Protein AF-A0A836U4Y8-F1 (afdb_monomer_lite)

Structure (mmC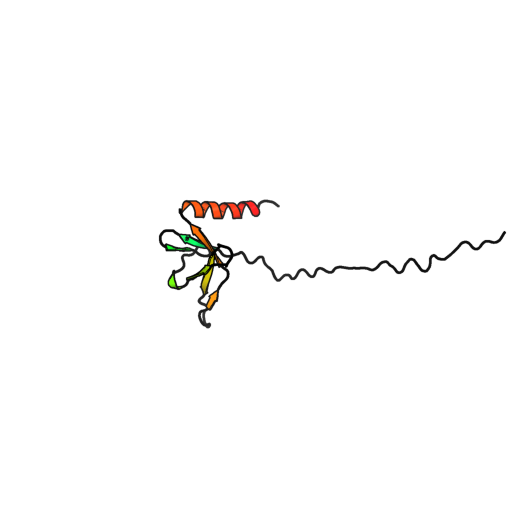IF, N/CA/C/O backbone):
data_AF-A0A836U4Y8-F1
#
_entry.id   AF-A0A836U4Y8-F1
#
loop_
_atom_site.group_PDB
_atom_site.id
_atom_site.type_symbol
_atom_site.label_atom_id
_atom_site.label_alt_id
_atom_site.label_comp_id
_atom_site.label_asym_id
_atom_site.label_entity_id
_atom_site.label_seq_id
_atom_site.pdbx_PDB_ins_code
_atom_site.Cartn_x
_atom_site.Cartn_y
_atom_site.Cartn_z
_atom_site.occupancy
_atom_site.B_iso_or_equiv
_atom_site.auth_seq_id
_atom_site.auth_comp_id
_atom_site.auth_asym_id
_atom_site.auth_atom_id
_atom_site.pdbx_PDB_model_num
ATOM 1 N N . MET A 1 1 ? -31.030 80.978 -33.330 1.00 43.59 1 MET A N 1
ATOM 2 C CA . MET A 1 1 ? -31.027 81.125 -31.854 1.00 43.59 1 MET A CA 1
ATOM 3 C C . MET A 1 1 ? -31.995 80.117 -31.252 1.00 43.59 1 MET A C 1
ATOM 5 O O . MET A 1 1 ? -32.982 79.819 -31.904 1.00 43.59 1 MET A O 1
ATOM 9 N N . ASN A 1 2 ? -31.681 79.655 -30.035 1.00 37.91 2 ASN A N 1
ATOM 10 C CA . ASN A 1 2 ? -32.324 78.620 -29.197 1.00 37.91 2 ASN A CA 1
ATOM 11 C C . ASN A 1 2 ? -31.853 77.188 -29.515 1.00 37.91 2 ASN A C 1
ATOM 13 O O . ASN A 1 2 ? -32.330 76.572 -30.456 1.00 37.91 2 ASN A O 1
ATOM 17 N N . LYS A 1 3 ? -30.749 76.694 -28.928 1.00 49.34 3 LYS A N 1
ATOM 18 C CA . LYS A 1 3 ? -30.461 76.373 -27.503 1.00 49.34 3 LYS A CA 1
ATOM 19 C C . LYS A 1 3 ? -31.409 75.323 -26.921 1.00 49.34 3 LYS A C 1
ATOM 21 O O . LYS A 1 3 ? -32.273 75.718 -26.164 1.00 49.34 3 LYS A O 1
ATOM 26 N N . TYR A 1 4 ? -31.167 74.036 -27.185 1.00 55.69 4 TYR A N 1
ATOM 27 C CA . TYR A 1 4 ? -31.380 72.957 -26.205 1.00 55.69 4 TYR A CA 1
ATOM 28 C C . TYR A 1 4 ? -30.348 71.855 -26.449 1.00 55.69 4 TYR A C 1
ATOM 30 O O . TYR A 1 4 ? -30.576 70.857 -27.124 1.00 55.69 4 TYR A O 1
ATOM 38 N N . LEU A 1 5 ? -29.158 72.127 -25.927 1.00 45.91 5 LEU A N 1
ATOM 39 C CA . LEU A 1 5 ? -28.054 71.196 -25.804 1.00 45.91 5 LEU A CA 1
ATOM 40 C C . LEU A 1 5 ? -28.256 70.463 -24.464 1.00 45.91 5 LEU A C 1
ATOM 42 O O . LEU A 1 5 ? -27.959 71.037 -23.424 1.00 45.91 5 LEU A O 1
ATOM 46 N N . MET A 1 6 ? -28.765 69.223 -24.536 1.00 53.56 6 MET A N 1
ATOM 47 C CA . MET A 1 6 ? -28.685 68.138 -23.528 1.00 53.56 6 MET A CA 1
ATOM 48 C C . MET A 1 6 ? -29.468 68.303 -22.192 1.00 53.56 6 MET A C 1
ATOM 50 O O . MET A 1 6 ? -29.665 69.424 -21.740 1.00 53.56 6 MET A O 1
ATOM 54 N N . PRO A 1 7 ? -29.989 67.206 -21.574 1.00 50.16 7 PRO A N 1
ATOM 55 C CA . PRO A 1 7 ? -29.226 66.000 -21.244 1.00 50.16 7 PRO A CA 1
ATOM 56 C C . PRO A 1 7 ? -29.943 64.670 -21.535 1.00 50.16 7 PRO A C 1
ATOM 58 O O . PRO A 1 7 ? -30.808 64.222 -20.791 1.00 50.16 7 PRO A O 1
ATOM 61 N N . ILE A 1 8 ? -29.445 63.937 -22.535 1.00 51.56 8 ILE A N 1
ATOM 62 C CA . ILE A 1 8 ? -29.583 62.464 -22.591 1.00 51.56 8 ILE A CA 1
ATOM 63 C C . ILE A 1 8 ? -28.615 61.807 -21.567 1.00 51.56 8 ILE A C 1
ATOM 65 O O . ILE A 1 8 ? -28.549 60.589 -21.421 1.00 51.56 8 ILE A O 1
ATOM 69 N N . SER A 1 9 ? -27.892 62.612 -20.775 1.00 49.81 9 SER A N 1
ATOM 70 C CA . SER A 1 9 ? -26.902 62.170 -19.785 1.00 49.81 9 SER A CA 1
ATOM 71 C C . SER A 1 9 ? -27.485 61.511 -18.526 1.00 49.81 9 SER A C 1
ATOM 73 O O . SER A 1 9 ? -26.742 61.292 -17.576 1.00 49.81 9 SER A O 1
ATOM 75 N N . ALA A 1 10 ? -28.788 61.219 -18.475 1.00 49.88 10 ALA A N 1
ATOM 76 C CA . ALA A 1 10 ? -29.425 60.605 -17.307 1.00 49.88 10 ALA A CA 1
ATOM 77 C C . ALA A 1 10 ? -29.646 59.086 -17.436 1.00 49.88 10 ALA A C 1
ATOM 79 O O . ALA A 1 10 ? -30.024 58.453 -16.456 1.00 49.88 10 ALA A O 1
ATOM 80 N N . ILE A 1 11 ? -29.423 58.482 -18.612 1.00 49.50 11 ILE A N 1
ATOM 81 C CA . ILE A 1 11 ? -29.761 57.061 -18.839 1.00 49.50 11 ILE A CA 1
ATOM 82 C C . ILE A 1 11 ? -28.510 56.168 -18.956 1.00 49.50 11 ILE A C 1
ATOM 84 O O . ILE A 1 11 ? -28.577 54.970 -18.694 1.00 49.50 11 ILE A O 1
ATOM 88 N N . ILE A 1 12 ? -27.332 56.733 -19.241 1.00 52.03 12 ILE A N 1
ATOM 89 C CA . ILE A 1 12 ? -26.083 55.969 -19.453 1.00 52.03 12 ILE A CA 1
ATOM 90 C C . ILE A 1 12 ? -25.182 56.010 -18.207 1.00 52.03 12 ILE A C 1
ATOM 92 O O . ILE A 1 12 ? -23.968 56.150 -18.294 1.00 52.03 12 ILE A O 1
ATOM 96 N N . THR A 1 13 ? -25.769 55.895 -17.017 1.00 51.66 13 THR A N 1
ATOM 97 C CA . THR A 1 13 ? -24.979 55.792 -15.772 1.00 51.66 13 THR A CA 1
ATOM 98 C C . THR A 1 13 ? -25.457 54.680 -14.843 1.00 51.66 13 THR A C 1
ATOM 100 O O . THR A 1 13 ? -24.981 54.575 -13.720 1.00 51.66 13 THR A O 1
ATOM 103 N N . PHE A 1 14 ? -26.362 53.810 -15.309 1.00 53.41 14 PHE A N 1
ATOM 104 C CA . PHE A 1 14 ? -26.887 52.685 -14.521 1.00 53.41 14 PHE A CA 1
ATOM 105 C C . PHE A 1 14 ? -26.364 51.305 -14.962 1.00 53.41 14 PHE A C 1
ATOM 107 O O . PHE A 1 14 ? -26.846 50.277 -14.499 1.00 53.41 14 PHE A O 1
ATOM 114 N N . LEU A 1 15 ? -25.368 51.265 -15.852 1.00 56.03 15 LEU A N 1
ATOM 115 C CA . LEU A 1 15 ? -24.830 50.032 -16.443 1.00 56.03 15 LEU A CA 1
ATOM 116 C C . LEU A 1 15 ? -23.383 49.738 -16.023 1.00 56.03 15 LEU A C 1
ATOM 118 O O . LEU A 1 15 ? -22.639 49.087 -16.746 1.00 56.03 15 LEU A O 1
ATOM 122 N N . PHE A 1 16 ? -22.986 50.152 -14.819 1.00 54.03 16 PHE A N 1
ATOM 123 C CA . PHE A 1 16 ? -21.877 49.493 -14.130 1.00 54.03 16 PHE A CA 1
ATOM 124 C C . PHE A 1 16 ? -22.446 48.302 -13.354 1.00 54.03 16 PHE A C 1
ATOM 126 O O . PHE A 1 16 ? -22.669 48.367 -12.143 1.00 54.03 16 PHE A O 1
ATOM 133 N N . LEU A 1 17 ? -22.731 47.213 -14.081 1.00 58.28 17 LEU A N 1
ATOM 134 C CA . LEU A 1 17 ? -22.912 45.900 -13.469 1.00 58.28 17 LEU A CA 1
ATOM 135 C C . LEU A 1 17 ? -21.636 45.586 -12.687 1.00 58.28 17 LEU A C 1
ATOM 137 O O . LEU A 1 17 ? -20.595 45.276 -13.260 1.00 58.28 17 LEU A O 1
ATOM 141 N N . ASN A 1 18 ? -21.727 45.664 -11.365 1.00 59.88 18 ASN A N 1
ATOM 142 C CA . ASN A 1 18 ? -20.732 45.101 -10.473 1.00 59.88 18 ASN A CA 1
ATOM 143 C C . ASN A 1 18 ? -20.888 43.576 -10.509 1.00 59.88 18 ASN A C 1
ATOM 145 O O . ASN A 1 18 ? -21.510 42.981 -9.631 1.00 59.88 18 ASN A O 1
ATOM 149 N N . THR A 1 19 ? -20.339 42.924 -11.533 1.00 65.50 19 THR A N 1
ATOM 150 C CA . THR A 1 19 ? -20.032 41.492 -11.470 1.00 65.50 19 THR A CA 1
ATOM 151 C C . THR A 1 19 ? -18.830 41.309 -10.553 1.00 65.50 19 THR A C 1
ATOM 153 O O . THR A 1 19 ? -17.698 41.143 -10.999 1.00 65.50 19 THR A O 1
ATOM 156 N N . ALA A 1 20 ? -19.070 41.371 -9.245 1.00 62.19 20 ALA A N 1
ATOM 157 C CA . ALA A 1 20 ? -18.134 40.840 -8.273 1.00 62.19 20 ALA A CA 1
ATOM 158 C C . ALA A 1 20 ? -18.235 39.310 -8.338 1.00 62.19 20 ALA A C 1
ATOM 160 O O . ALA A 1 20 ? -19.095 38.702 -7.702 1.00 62.19 20 ALA A O 1
ATOM 161 N N . CYS A 1 21 ? -17.370 38.675 -9.131 1.00 65.94 21 CYS A N 1
ATOM 162 C CA . CYS A 1 21 ? -17.080 37.258 -8.951 1.00 65.94 21 CYS A CA 1
ATOM 163 C C . CYS A 1 21 ? -16.419 37.107 -7.578 1.00 65.94 21 CYS A C 1
ATOM 165 O O . CYS A 1 21 ? -15.208 37.253 -7.443 1.00 65.94 21 CYS A O 1
ATOM 167 N N . THR A 1 22 ? -17.214 36.856 -6.537 1.00 61.28 22 THR A N 1
ATOM 168 C CA . THR A 1 22 ? -16.658 36.381 -5.275 1.00 61.28 22 THR A CA 1
ATOM 169 C C . THR A 1 22 ? -16.242 34.931 -5.491 1.00 61.28 22 THR A C 1
ATOM 171 O O . THR A 1 22 ? -17.056 34.011 -5.544 1.00 61.28 22 THR A O 1
ATOM 174 N N . THR A 1 23 ? -14.950 34.714 -5.714 1.00 60.00 23 THR A N 1
ATOM 175 C CA . THR A 1 23 ? -14.376 33.382 -5.589 1.00 60.00 23 THR A CA 1
ATOM 176 C C . THR A 1 23 ? -14.284 33.106 -4.098 1.00 60.00 23 THR A C 1
ATOM 178 O O . THR A 1 23 ? -13.332 33.520 -3.437 1.00 60.00 23 THR A O 1
ATOM 181 N N . THR A 1 24 ? -15.289 32.437 -3.537 1.00 49.06 24 THR A N 1
ATOM 182 C CA . THR A 1 24 ? -15.140 31.805 -2.228 1.00 49.06 24 THR A CA 1
ATOM 183 C C . THR A 1 24 ? -14.092 30.714 -2.386 1.00 49.06 24 THR A C 1
ATOM 185 O O . THR A 1 24 ? -14.406 29.591 -2.787 1.00 49.06 24 THR A O 1
ATOM 188 N N . ILE A 1 25 ? -12.833 31.057 -2.122 1.00 56.78 25 ILE A N 1
ATOM 189 C CA . ILE A 1 25 ? -11.781 30.078 -1.889 1.00 56.78 25 ILE A CA 1
ATOM 190 C C . ILE A 1 25 ? -12.243 29.316 -0.651 1.00 56.78 25 ILE A C 1
ATOM 192 O O . ILE A 1 25 ? -12.216 29.828 0.467 1.00 56.78 25 ILE A O 1
ATOM 196 N N . ARG A 1 26 ? -12.780 28.112 -0.862 1.00 48.06 26 ARG A N 1
ATOM 197 C CA . ARG A 1 26 ? -13.017 27.172 0.225 1.00 48.06 26 ARG A CA 1
ATOM 198 C C . ARG A 1 26 ? -11.647 26.854 0.806 1.00 48.06 26 ARG A C 1
ATOM 200 O O . ARG A 1 26 ? -10.881 26.118 0.193 1.00 48.06 26 ARG A O 1
ATOM 207 N N . SER A 1 27 ? -11.357 27.382 1.988 1.00 48.53 27 SER A N 1
ATOM 208 C CA . SER A 1 27 ? -10.238 26.961 2.838 1.00 48.53 27 SER A CA 1
ATOM 209 C C . SER A 1 27 ? -10.488 25.542 3.374 1.00 48.53 27 SER A C 1
ATOM 211 O O . SER A 1 27 ? -10.620 25.332 4.574 1.00 48.53 27 SER A O 1
ATOM 213 N N . GLY A 1 28 ? -10.670 24.580 2.469 1.00 47.81 28 GLY A N 1
ATOM 214 C CA . GLY A 1 28 ? -10.960 23.177 2.766 1.00 47.81 28 GLY A CA 1
ATOM 215 C C . GLY A 1 28 ? -10.012 22.211 2.065 1.00 47.81 28 GLY A C 1
ATOM 216 O O . GLY A 1 28 ? -9.789 21.118 2.575 1.00 47.81 28 GLY A O 1
ATOM 217 N N . ASP A 1 29 ? -9.387 22.627 0.963 1.00 48.12 29 ASP A N 1
ATOM 218 C CA . ASP A 1 29 ? -8.356 21.837 0.301 1.00 48.12 29 ASP A CA 1
ATOM 219 C C . ASP A 1 29 ? -6.983 22.345 0.730 1.00 48.12 29 ASP A C 1
ATOM 221 O O . ASP A 1 29 ? -6.261 23.010 -0.009 1.00 48.12 29 ASP A O 1
ATOM 225 N N . SER A 1 30 ? -6.601 21.996 1.962 1.00 46.97 30 SER A N 1
ATOM 226 C CA . SER A 1 30 ? -5.178 21.772 2.217 1.00 46.97 30 SER A CA 1
ATOM 227 C C . SER A 1 30 ? -4.727 20.767 1.153 1.00 46.97 30 SER A C 1
ATOM 229 O O . SER A 1 30 ? -5.426 19.758 0.999 1.00 46.97 30 SER A O 1
ATOM 231 N N . PRO A 1 31 ? -3.642 21.004 0.392 1.00 47.78 31 PRO A N 1
ATOM 232 C CA . PRO A 1 31 ? -3.198 20.049 -0.611 1.00 47.78 31 PRO A CA 1
ATOM 233 C C . PRO A 1 31 ? -3.024 18.716 0.110 1.00 47.78 31 PRO A C 1
ATOM 235 O O . PRO A 1 31 ? -2.163 18.589 0.982 1.00 47.78 31 PRO A O 1
ATOM 238 N N . LYS A 1 32 ? -3.915 17.751 -0.157 1.00 57.50 32 LYS A N 1
ATOM 239 C CA . LYS A 1 32 ? -3.762 16.393 0.356 1.00 57.50 32 LYS A CA 1
ATOM 240 C C . LYS A 1 32 ? -2.473 15.913 -0.269 1.00 57.50 32 LYS A C 1
ATOM 242 O O . LYS A 1 32 ? -2.472 15.550 -1.442 1.00 57.50 32 LYS A O 1
ATOM 247 N N . PHE A 1 33 ? -1.381 16.003 0.488 1.00 62.59 33 PHE A N 1
ATOM 248 C CA . PHE A 1 33 ? -0.104 15.468 0.071 1.00 62.59 33 PHE A CA 1
ATOM 249 C C . PHE A 1 33 ? -0.375 14.036 -0.355 1.00 62.59 33 PHE A C 1
ATOM 251 O O . PHE A 1 33 ? -0.862 13.224 0.436 1.00 62.59 33 PHE A O 1
ATOM 258 N N . GLN A 1 34 ? -0.201 13.784 -1.646 1.00 78.94 34 GLN A N 1
ATOM 259 C CA . GLN A 1 34 ? -0.580 12.512 -2.209 1.00 78.94 34 GLN A CA 1
ATOM 260 C C . GLN A 1 34 ? 0.402 11.481 -1.674 1.00 78.94 34 GLN A C 1
ATOM 262 O O . GLN A 1 34 ? 1.590 11.505 -1.991 1.00 78.94 34 GLN A O 1
ATOM 267 N N . GLU A 1 35 ? -0.089 10.627 -0.784 1.00 89.94 35 GLU A N 1
ATOM 268 C CA . GLU A 1 35 ? 0.741 9.618 -0.151 1.00 89.94 35 GLU A CA 1
ATOM 269 C C . GLU A 1 35 ? 1.234 8.620 -1.198 1.00 89.94 35 GLU A C 1
ATOM 271 O O . GLU A 1 35 ? 0.489 8.205 -2.093 1.00 89.94 35 GLU A O 1
ATOM 276 N N . THR A 1 36 ? 2.496 8.221 -1.060 1.00 92.69 36 THR A N 1
ATOM 277 C CA . THR A 1 36 ? 3.135 7.237 -1.929 1.00 92.69 36 THR A CA 1
ATOM 278 C C . THR A 1 36 ? 3.566 6.044 -1.092 1.00 92.69 36 THR A C 1
ATOM 280 O O . THR A 1 36 ? 4.297 6.196 -0.110 1.00 92.69 36 THR A O 1
ATOM 283 N N . LEU A 1 37 ? 3.099 4.863 -1.479 1.00 94.50 37 LEU A N 1
ATOM 284 C CA . LEU A 1 37 ? 3.605 3.588 -1.009 1.00 94.50 37 LEU A CA 1
ATOM 285 C C . LEU A 1 37 ? 4.776 3.183 -1.902 1.00 94.50 37 LEU A C 1
ATOM 287 O O . LEU A 1 37 ? 4.591 2.955 -3.096 1.00 94.50 37 LEU A O 1
ATOM 291 N N . PHE A 1 38 ? 5.957 3.058 -1.316 1.00 94.50 38 PHE A N 1
ATOM 292 C CA . PHE A 1 38 ? 7.117 2.495 -1.988 1.00 94.50 38 PHE A CA 1
ATOM 293 C C . PHE A 1 38 ? 7.135 0.985 -1.791 1.00 94.50 38 PHE A C 1
ATOM 295 O O . PHE A 1 38 ? 7.052 0.516 -0.654 1.00 94.50 38 PHE A O 1
ATOM 302 N N . VAL A 1 39 ? 7.227 0.237 -2.885 1.00 94.50 39 VAL A N 1
ATOM 303 C CA . VAL A 1 39 ? 7.359 -1.223 -2.883 1.00 94.50 39 VAL A CA 1
ATOM 304 C C . VAL A 1 39 ? 8.744 -1.557 -3.415 1.00 94.50 39 VAL A C 1
ATOM 306 O O . VAL A 1 39 ? 9.048 -1.242 -4.563 1.00 94.50 39 VAL A O 1
ATOM 309 N N . PHE A 1 40 ? 9.573 -2.157 -2.571 1.00 93.00 40 PHE A N 1
ATOM 310 C CA . PHE A 1 40 ? 10.942 -2.545 -2.907 1.00 93.00 40 PHE A CA 1
ATOM 311 C C . PHE A 1 40 ? 10.958 -3.937 -3.550 1.00 93.00 40 PHE A C 1
ATOM 313 O O . PHE A 1 40 ? 10.032 -4.728 -3.349 1.00 93.00 40 PHE A O 1
ATOM 320 N N . GLU A 1 41 ? 12.015 -4.257 -4.299 1.00 91.25 41 GLU A N 1
ATOM 321 C CA . GLU A 1 41 ? 12.163 -5.569 -4.953 1.00 91.25 41 GLU A CA 1
ATOM 322 C C . GLU A 1 41 ? 12.155 -6.748 -3.976 1.00 91.25 41 GLU A C 1
ATOM 324 O O . GLU A 1 41 ? 11.637 -7.818 -4.286 1.00 91.25 41 GLU A O 1
ATOM 329 N N . ASP A 1 42 ? 12.677 -6.540 -2.767 1.00 90.69 42 ASP A N 1
ATOM 330 C CA . ASP A 1 42 ? 12.686 -7.540 -1.695 1.00 90.69 42 ASP A CA 1
ATOM 331 C C . ASP A 1 42 ? 11.307 -7.757 -1.039 1.00 90.69 42 ASP A C 1
ATOM 333 O O . ASP A 1 42 ? 11.169 -8.548 -0.104 1.00 90.69 42 ASP A O 1
ATOM 337 N N . GLY A 1 43 ? 10.275 -7.060 -1.523 1.00 90.25 43 GLY A N 1
ATOM 338 C CA . GLY A 1 43 ? 8.904 -7.152 -1.038 1.00 90.25 43 GLY A CA 1
ATOM 339 C C . GLY A 1 43 ? 8.612 -6.279 0.181 1.00 90.25 43 GLY A C 1
ATOM 340 O O . GLY A 1 43 ? 7.466 -6.254 0.641 1.00 90.25 43 GLY A O 1
ATOM 341 N N . ARG A 1 44 ? 9.593 -5.529 0.705 1.00 93.81 44 ARG A N 1
ATOM 342 C CA . ARG A 1 44 ? 9.322 -4.523 1.736 1.00 93.81 44 ARG A CA 1
ATOM 343 C C . ARG A 1 44 ? 8.431 -3.427 1.167 1.00 93.81 44 ARG A C 1
ATOM 345 O O . ARG A 1 44 ? 8.461 -3.097 -0.018 1.00 93.81 44 ARG A O 1
ATOM 352 N N . MET A 1 45 ? 7.635 -2.832 2.047 1.00 95.00 45 MET A N 1
ATOM 353 C CA . MET A 1 45 ? 6.730 -1.745 1.698 1.00 95.00 45 MET A CA 1
ATOM 354 C C . MET A 1 45 ? 6.898 -0.596 2.684 1.00 95.00 45 MET A C 1
ATOM 356 O O . MET A 1 45 ? 6.949 -0.826 3.893 1.00 95.00 45 MET A O 1
ATOM 360 N N . LYS A 1 46 ? 6.977 0.641 2.189 1.00 94.25 46 LYS A N 1
ATOM 361 C CA . LYS A 1 46 ? 7.189 1.841 3.008 1.00 94.25 46 LYS A CA 1
ATOM 362 C C . LYS A 1 46 ? 6.184 2.929 2.656 1.00 94.25 46 LYS A C 1
ATOM 364 O O . LYS A 1 46 ? 6.059 3.323 1.503 1.00 94.25 46 LYS A O 1
ATOM 369 N N . LEU A 1 47 ? 5.491 3.438 3.668 1.00 92.31 47 LEU A N 1
ATOM 370 C CA . LEU A 1 47 ? 4.518 4.525 3.576 1.00 92.31 47 LEU A CA 1
ATOM 371 C C . LEU A 1 47 ? 4.884 5.589 4.614 1.00 92.31 47 LEU A C 1
ATOM 373 O O . LEU A 1 47 ? 5.085 5.261 5.782 1.00 92.31 47 LEU A O 1
ATOM 377 N N . ASN A 1 48 ? 4.971 6.861 4.213 1.00 89.25 48 ASN A N 1
ATOM 378 C CA . ASN A 1 48 ? 5.299 7.983 5.111 1.00 89.25 48 ASN A CA 1
ATOM 379 C C . ASN A 1 48 ? 6.532 7.705 5.999 1.00 89.25 48 ASN A C 1
ATOM 381 O O . ASN A 1 48 ? 6.499 7.871 7.220 1.00 89.25 48 ASN A O 1
ATOM 385 N N . SER A 1 49 ? 7.612 7.222 5.380 1.00 86.38 49 SER A N 1
ATOM 386 C CA . SER A 1 49 ? 8.881 6.875 6.039 1.00 86.38 49 SER A CA 1
ATOM 387 C C . SER A 1 49 ? 8.828 5.709 7.035 1.00 86.38 49 SER A C 1
ATOM 389 O O . SER A 1 49 ? 9.805 5.476 7.744 1.00 86.38 49 SER A O 1
ATOM 391 N N . ARG A 1 50 ? 7.734 4.941 7.079 1.00 90.06 50 ARG A N 1
ATOM 392 C CA . ARG A 1 50 ? 7.585 3.764 7.946 1.00 90.06 50 ARG A CA 1
ATOM 393 C C . ARG A 1 50 ? 7.341 2.514 7.122 1.00 90.06 50 ARG A C 1
ATOM 395 O O . ARG A 1 50 ? 6.602 2.561 6.143 1.00 90.06 50 ARG A O 1
ATOM 402 N N . TYR A 1 51 ? 7.930 1.398 7.540 1.00 93.62 51 TYR A N 1
ATOM 403 C CA . TYR A 1 51 ? 7.605 0.108 6.945 1.00 93.62 51 TYR A CA 1
ATOM 404 C C . TYR A 1 51 ? 6.191 -0.315 7.338 1.00 93.62 51 TYR A C 1
ATOM 406 O O . TYR A 1 51 ? 5.786 -0.162 8.493 1.00 93.62 51 TYR A O 1
ATOM 414 N N . VAL A 1 52 ? 5.450 -0.830 6.364 1.00 94.75 52 VAL A N 1
ATOM 415 C CA . VAL A 1 52 ? 4.108 -1.382 6.543 1.00 94.75 52 VAL A CA 1
ATOM 416 C C . VAL A 1 52 ? 4.127 -2.866 6.208 1.00 94.75 52 VAL A C 1
ATOM 418 O O . VAL A 1 52 ? 4.867 -3.311 5.332 1.00 94.75 52 VAL A O 1
ATOM 421 N N . ASP A 1 53 ? 3.331 -3.641 6.937 1.00 95.44 53 ASP A N 1
ATOM 422 C CA . ASP A 1 53 ? 3.193 -5.071 6.685 1.00 95.44 53 ASP A CA 1
ATOM 423 C C . ASP A 1 53 ? 2.365 -5.285 5.415 1.00 95.44 53 ASP A C 1
ATOM 425 O O . ASP A 1 53 ? 1.280 -4.721 5.277 1.00 95.44 53 ASP A O 1
ATOM 429 N N . SER A 1 54 ? 2.855 -6.132 4.512 1.00 94.50 54 SER A N 1
ATOM 430 C CA . SER A 1 54 ? 2.157 -6.515 3.281 1.00 94.50 54 SER A CA 1
ATOM 431 C C . SER A 1 54 ? 0.708 -6.972 3.506 1.00 94.50 54 SER A C 1
ATOM 433 O O . SER A 1 54 ? -0.151 -6.678 2.681 1.00 94.50 54 SER A O 1
ATOM 435 N N . LYS A 1 55 ? 0.392 -7.616 4.641 1.00 95.75 55 LYS A N 1
ATOM 436 C CA . LYS A 1 55 ? -0.978 -8.073 4.956 1.00 95.75 55 LYS A CA 1
ATOM 437 C C . LYS A 1 55 ? -1.964 -6.928 5.204 1.00 95.75 55 LYS A C 1
ATOM 439 O O . LYS A 1 55 ? -3.177 -7.106 5.110 1.00 95.75 55 LYS A O 1
ATOM 444 N N . ASP A 1 56 ? -1.439 -5.760 5.562 1.00 95.94 56 ASP A N 1
ATOM 445 C CA . ASP A 1 56 ? -2.208 -4.552 5.829 1.00 95.94 56 ASP A CA 1
ATOM 446 C C . ASP A 1 56 ? -2.342 -3.686 4.563 1.00 95.94 56 ASP A C 1
ATOM 448 O O . ASP A 1 56 ? -2.898 -2.591 4.629 1.00 95.94 56 ASP A O 1
ATOM 452 N N . VAL A 1 57 ? -1.870 -4.161 3.405 1.00 96.19 57 VAL A N 1
ATOM 453 C CA . VAL A 1 57 ? -1.859 -3.422 2.140 1.00 96.19 57 VAL A CA 1
ATOM 454 C C . VAL A 1 57 ? -2.577 -4.214 1.050 1.00 96.19 57 VAL A C 1
ATOM 456 O O . VAL A 1 57 ? -2.336 -5.398 0.850 1.00 96.19 57 VAL A O 1
ATOM 459 N N . VAL A 1 58 ? -3.435 -3.535 0.293 1.00 96.62 58 VAL A N 1
ATOM 460 C CA . VAL A 1 58 ? -4.054 -4.064 -0.926 1.00 96.62 58 VAL A CA 1
ATOM 461 C C . VAL A 1 58 ? -3.648 -3.178 -2.094 1.00 96.62 58 VAL A C 1
ATOM 463 O O . VAL A 1 58 ? -4.001 -2.001 -2.114 1.00 96.62 58 VAL A O 1
ATOM 466 N N . ILE A 1 59 ? -2.920 -3.734 -3.062 1.00 96.19 59 ILE A N 1
ATOM 467 C CA . ILE A 1 59 ? -2.522 -3.045 -4.298 1.00 96.19 59 ILE A CA 1
ATOM 468 C C . ILE A 1 59 ? -3.506 -3.413 -5.411 1.00 96.19 59 ILE A C 1
ATOM 470 O O . ILE A 1 59 ? -3.877 -4.576 -5.558 1.00 96.19 59 ILE A O 1
ATOM 474 N N . TYR A 1 60 ? -3.939 -2.422 -6.183 1.00 95.94 60 TYR A N 1
ATOM 475 C CA . TYR A 1 60 ? -4.882 -2.581 -7.285 1.00 95.94 60 TYR A CA 1
ATOM 476 C C . TYR A 1 60 ? -4.545 -1.633 -8.442 1.00 95.94 60 TYR A C 1
ATOM 478 O O . TYR A 1 60 ? -3.939 -0.579 -8.244 1.00 95.94 60 TYR A O 1
ATOM 486 N N . SER A 1 61 ? -4.944 -1.996 -9.664 1.00 95.06 61 SER A N 1
ATOM 487 C CA . SER A 1 61 ? -4.746 -1.135 -10.836 1.00 95.06 61 SER A CA 1
ATOM 488 C C . SER A 1 61 ? -5.567 0.149 -10.720 1.00 95.06 61 SER A C 1
ATOM 490 O O . SER A 1 61 ? -6.720 0.127 -10.287 1.00 95.06 61 SER A O 1
ATOM 492 N N . ASP A 1 62 ? -4.996 1.272 -11.152 1.00 94.50 62 ASP A N 1
ATOM 493 C CA . ASP A 1 62 ? -5.711 2.547 -11.233 1.00 94.50 62 ASP A CA 1
ATOM 494 C C . ASP A 1 62 ? -6.574 2.696 -12.505 1.00 94.50 62 ASP A C 1
ATOM 496 O O . ASP A 1 62 ? -7.266 3.705 -12.665 1.00 94.50 62 ASP A O 1
ATOM 500 N N . GLY A 1 63 ? -6.538 1.700 -13.401 1.00 93.62 63 GLY A N 1
ATOM 501 C CA . GLY A 1 63 ? -7.246 1.687 -14.683 1.00 93.62 63 GLY A CA 1
ATOM 502 C C . GLY A 1 63 ? -6.583 2.501 -15.803 1.00 93.62 63 GLY A C 1
ATOM 503 O O . GLY A 1 63 ? -7.155 2.608 -16.885 1.00 93.62 63 GLY A O 1
ATOM 504 N N . ARG A 1 64 ? -5.400 3.081 -15.570 1.00 92.62 64 ARG A N 1
ATOM 505 C CA . ARG A 1 64 ? -4.650 3.932 -16.516 1.00 92.62 64 ARG A CA 1
ATOM 506 C C . ARG A 1 64 ? -3.204 3.471 -16.725 1.00 92.62 64 ARG A C 1
ATOM 508 O O . ARG A 1 64 ? -2.385 4.229 -17.234 1.00 92.62 64 ARG A O 1
ATOM 515 N N . GLY A 1 65 ? -2.901 2.230 -16.349 1.00 88.81 65 GLY A N 1
ATOM 516 C CA . GLY A 1 65 ? -1.550 1.665 -16.407 1.00 88.81 65 GLY A CA 1
ATOM 517 C C . GLY A 1 65 ? -0.700 1.951 -15.167 1.00 88.81 65 GLY A C 1
ATOM 518 O O . GLY A 1 65 ? 0.452 1.533 -15.127 1.00 88.81 65 GLY A O 1
ATOM 519 N N . GLY A 1 66 ? -1.258 2.622 -14.157 1.00 92.25 66 GLY A N 1
ATOM 520 C CA . GLY A 1 66 ? -0.653 2.795 -12.844 1.00 92.25 66 GLY A CA 1
ATOM 521 C C . GLY A 1 66 ? -1.250 1.861 -11.790 1.00 92.25 66 GLY A C 1
ATOM 522 O O . GLY A 1 66 ? -2.129 1.025 -12.043 1.00 92.25 66 GLY A O 1
ATOM 523 N N . GLU A 1 67 ? -0.778 2.042 -10.561 1.00 95.44 67 GLU A N 1
ATOM 524 C CA . GLU A 1 67 ? -1.194 1.270 -9.396 1.00 95.44 67 GLU A CA 1
ATOM 525 C C . GLU A 1 67 ? -1.560 2.190 -8.230 1.00 95.44 67 GLU A C 1
ATOM 527 O O . GLU A 1 67 ? -0.944 3.232 -7.982 1.00 95.44 67 GLU A O 1
ATOM 532 N N . LYS A 1 68 ? -2.579 1.771 -7.484 1.00 95.94 68 LYS A N 1
ATOM 533 C CA . LYS A 1 68 ? -2.996 2.377 -6.226 1.00 95.94 68 LYS A CA 1
ATOM 534 C C . LYS A 1 68 ? -2.973 1.345 -5.114 1.00 95.94 68 LYS A C 1
ATOM 536 O O . LYS A 1 68 ? -3.062 0.145 -5.350 1.00 95.94 68 LYS A O 1
ATOM 541 N N . ALA A 1 69 ? -2.880 1.833 -3.888 1.00 96.75 69 ALA A N 1
ATOM 542 C CA . ALA A 1 69 ? -2.945 1.022 -2.693 1.00 96.75 69 ALA A CA 1
ATOM 543 C C . ALA A 1 69 ? -4.059 1.490 -1.757 1.00 96.75 69 ALA A C 1
ATOM 545 O O . ALA A 1 69 ? -4.399 2.677 -1.666 1.00 96.75 69 ALA A O 1
ATOM 546 N N . ALA A 1 70 ? -4.609 0.521 -1.035 1.00 96.31 70 ALA A N 1
ATOM 547 C CA . ALA A 1 70 ? -5.405 0.732 0.151 1.00 96.31 70 ALA A CA 1
ATOM 548 C C . ALA A 1 70 ? -4.665 0.135 1.349 1.00 96.31 70 ALA A C 1
ATOM 550 O O . ALA A 1 70 ? -4.284 -1.032 1.324 1.00 96.31 70 ALA A O 1
ATOM 551 N N . VAL A 1 71 ? -4.451 0.935 2.392 1.00 95.62 71 VAL A N 1
ATOM 552 C CA . VAL A 1 71 ? -3.673 0.541 3.573 1.00 95.62 71 VAL A CA 1
ATOM 553 C C . VAL A 1 71 ? -4.574 0.531 4.797 1.00 95.62 71 VAL A C 1
ATOM 555 O O . VAL A 1 71 ? -5.331 1.476 5.030 1.00 95.62 71 VAL A O 1
ATOM 558 N N . LYS A 1 72 ? -4.508 -0.546 5.577 1.00 95.75 72 LYS A N 1
ATOM 559 C CA . LYS A 1 72 ? -5.275 -0.713 6.805 1.00 95.75 72 LYS A CA 1
ATOM 560 C C . LYS A 1 72 ? -4.808 0.294 7.853 1.00 95.75 72 LYS A C 1
ATOM 562 O O . LYS A 1 72 ? -3.634 0.353 8.210 1.00 95.75 72 LYS A O 1
ATOM 567 N N . VAL A 1 73 ? -5.751 1.061 8.378 1.00 92.06 73 VAL A N 1
ATOM 568 C CA . VAL A 1 73 ? -5.547 2.022 9.457 1.00 92.06 73 VAL A CA 1
ATOM 569 C C . VAL A 1 73 ? -6.211 1.478 10.711 1.00 92.06 73 VAL A C 1
ATOM 571 O O . VAL A 1 73 ? -7.384 1.105 10.699 1.00 92.06 73 VAL A O 1
ATOM 574 N N . ARG A 1 74 ? -5.439 1.448 11.798 1.00 91.88 74 ARG A N 1
ATOM 575 C CA . ARG A 1 74 ? -5.913 1.077 13.130 1.00 91.88 74 ARG A CA 1
ATOM 576 C C . ARG A 1 74 ? -6.105 2.349 13.934 1.00 91.88 74 ARG A C 1
ATOM 578 O O . ARG A 1 74 ? -5.147 3.093 14.141 1.00 91.88 74 ARG A O 1
ATOM 585 N N . VAL A 1 75 ? -7.334 2.602 14.364 1.00 91.62 75 VAL A N 1
ATOM 586 C CA . VAL A 1 75 ? -7.671 3.752 15.204 1.00 91.62 75 VAL A CA 1
ATOM 587 C C . VAL A 1 75 ? -8.244 3.218 16.511 1.00 91.62 75 VAL A C 1
ATOM 589 O O . VAL A 1 75 ? -9.146 2.382 16.466 1.00 91.62 75 VAL A O 1
ATOM 592 N N . PRO A 1 76 ? -7.743 3.657 17.679 1.00 93.56 76 PRO A N 1
ATOM 593 C CA . PRO A 1 76 ? -8.319 3.255 18.954 1.00 93.56 76 PRO A CA 1
ATOM 594 C C . PRO A 1 76 ? -9.828 3.511 18.989 1.00 93.56 76 PRO A C 1
ATOM 596 O O . PRO A 1 76 ? -10.288 4.545 18.511 1.00 93.56 76 PRO A O 1
ATOM 599 N N . LEU A 1 77 ? -10.580 2.578 19.581 1.00 92.81 77 LEU A N 1
ATOM 600 C CA . LEU A 1 77 ? -12.037 2.668 19.771 1.00 92.81 77 LEU A CA 1
ATOM 601 C C . LEU A 1 77 ? -12.875 2.678 18.477 1.00 92.81 77 LEU A C 1
ATOM 603 O O . LEU A 1 77 ? -14.086 2.882 18.536 1.00 92.81 77 LEU A O 1
ATOM 607 N N . HIS A 1 78 ? -12.266 2.394 17.326 1.00 92.12 78 HIS A N 1
ATOM 608 C CA . HIS A 1 78 ? -12.960 2.217 16.055 1.00 92.12 78 HIS A CA 1
ATOM 609 C C . HIS A 1 78 ? -12.526 0.915 15.383 1.00 92.12 78 HIS A C 1
ATOM 611 O O . HIS A 1 78 ? -11.444 0.390 15.645 1.00 92.12 78 HIS A O 1
ATOM 617 N N . ALA A 1 79 ? -13.389 0.375 14.523 1.00 93.81 79 ALA A N 1
ATOM 618 C CA . ALA A 1 79 ? -13.021 -0.767 13.702 1.00 93.81 79 ALA A CA 1
ATOM 619 C C . ALA A 1 79 ? -11.914 -0.373 12.713 1.00 93.81 79 ALA A C 1
ATOM 621 O O . ALA A 1 79 ? -11.894 0.753 12.206 1.00 93.81 79 ALA A O 1
ATOM 622 N N . ASP A 1 80 ? -11.025 -1.320 12.417 1.00 94.00 80 ASP A N 1
ATOM 623 C CA . ASP A 1 80 ? -10.036 -1.157 11.357 1.00 94.00 80 ASP A CA 1
ATOM 624 C C . ASP A 1 80 ? -10.736 -0.834 10.030 1.00 94.00 80 ASP A C 1
ATOM 626 O O . ASP A 1 80 ? -11.738 -1.457 9.668 1.00 94.00 80 ASP A O 1
ATOM 630 N N . PHE A 1 81 ? -10.164 0.088 9.262 1.00 94.25 81 PHE A N 1
ATOM 631 C CA . PHE A 1 81 ? -10.637 0.407 7.917 1.00 94.25 81 PHE A CA 1
ATOM 632 C C . PHE A 1 81 ? -9.462 0.579 6.961 1.00 94.25 81 PHE A C 1
ATOM 634 O O . PHE A 1 81 ? -8.326 0.787 7.380 1.00 94.25 81 PHE A O 1
ATOM 641 N N . TYR A 1 82 ? -9.730 0.503 5.661 1.00 94.38 82 TYR A N 1
ATOM 642 C CA . TYR A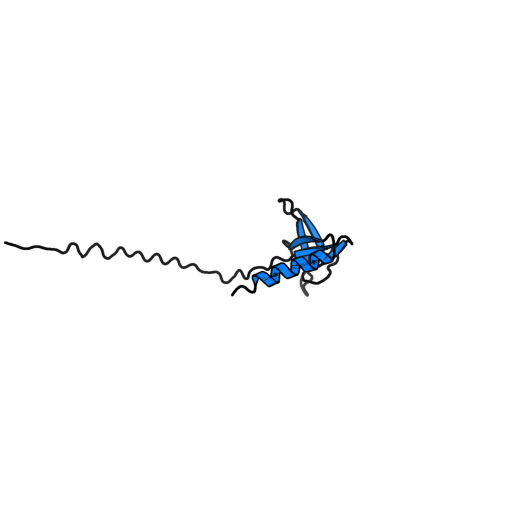 1 82 ? -8.714 0.724 4.639 1.00 94.38 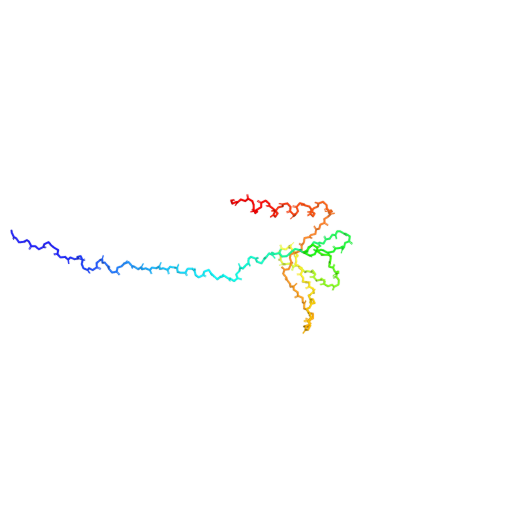82 TYR A CA 1
ATOM 643 C C . TYR A 1 82 ? -8.775 2.163 4.131 1.00 94.38 82 TYR A C 1
ATOM 645 O O . TYR A 1 82 ? -9.802 2.611 3.618 1.00 94.38 82 TYR A O 1
ATOM 653 N N . ARG A 1 83 ? -7.659 2.886 4.238 1.00 91.81 83 ARG A N 1
ATOM 654 C CA . ARG A 1 83 ? -7.471 4.179 3.576 1.00 91.81 83 ARG A CA 1
ATOM 655 C C . ARG A 1 83 ? -6.988 3.929 2.153 1.00 91.81 83 ARG A C 1
ATOM 657 O O . ARG A 1 83 ? -5.909 3.378 1.967 1.00 91.81 83 ARG A O 1
ATOM 664 N N . ASN A 1 84 ? -7.794 4.308 1.167 1.00 91.31 84 ASN A N 1
ATOM 665 C CA . ASN A 1 84 ? -7.503 4.101 -0.252 1.00 91.31 84 ASN A CA 1
ATOM 666 C C . ASN A 1 84 ? -6.808 5.316 -0.894 1.00 91.31 84 ASN A C 1
ATOM 668 O O . ASN A 1 84 ? -6.538 6.319 -0.235 1.00 91.31 84 ASN A O 1
ATOM 672 N N . SER A 1 85 ? -6.585 5.230 -2.208 1.00 88.12 85 SER A N 1
ATOM 673 C CA . SER A 1 85 ? -6.067 6.325 -3.046 1.00 88.12 85 SER A CA 1
ATOM 674 C C . SER A 1 85 ? -4.597 6.695 -2.812 1.00 88.12 85 SER A C 1
ATOM 676 O O . SER A 1 85 ? -4.178 7.788 -3.190 1.00 88.12 85 SER A O 1
ATOM 678 N N . ILE A 1 86 ? -3.813 5.778 -2.246 1.00 93.69 86 ILE A N 1
ATOM 679 C CA . ILE A 1 86 ? -2.3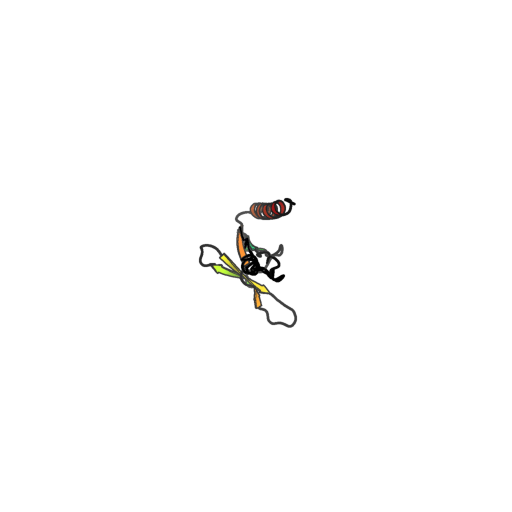57 5.908 -2.117 1.00 93.69 86 ILE A CA 1
ATOM 680 C C . ILE A 1 86 ? -1.725 5.523 -3.458 1.00 93.69 86 ILE A C 1
ATOM 682 O O . ILE A 1 86 ? -2.115 4.509 -4.033 1.00 93.69 86 ILE A O 1
ATOM 686 N N . ILE A 1 87 ? -0.782 6.310 -3.977 1.00 94.31 87 ILE A N 1
ATOM 687 C CA . ILE A 1 87 ? -0.052 5.957 -5.207 1.00 94.31 87 ILE A CA 1
ATOM 688 C C . ILE A 1 87 ? 0.983 4.886 -4.883 1.00 94.31 87 ILE A C 1
ATOM 690 O O . ILE A 1 87 ? 1.653 4.977 -3.857 1.00 94.31 87 ILE A O 1
ATOM 694 N N . VAL A 1 88 ? 1.147 3.899 -5.758 1.00 94.56 88 VAL A N 1
ATOM 695 C CA . VAL A 1 88 ? 2.227 2.915 -5.639 1.00 94.56 88 VAL A CA 1
ATOM 696 C C . VAL A 1 88 ? 3.402 3.333 -6.514 1.00 94.56 88 VAL A C 1
ATOM 698 O O . VAL A 1 88 ? 3.225 3.638 -7.690 1.00 94.56 88 VAL A O 1
ATOM 701 N N . ASN A 1 89 ? 4.599 3.330 -5.934 1.00 93.81 89 ASN A N 1
ATOM 702 C CA . ASN A 1 89 ? 5.854 3.480 -6.657 1.00 93.81 89 ASN A CA 1
ATOM 703 C C . ASN A 1 89 ? 6.733 2.250 -6.402 1.00 93.81 89 ASN A C 1
ATOM 705 O O . ASN A 1 89 ? 7.015 1.916 -5.249 1.00 93.81 89 ASN A O 1
ATOM 709 N N . ARG A 1 90 ? 7.143 1.560 -7.467 1.00 92.69 90 ARG A N 1
ATOM 710 C CA . ARG A 1 90 ? 7.993 0.369 -7.376 1.00 92.69 90 ARG A CA 1
ATOM 711 C C . ARG A 1 90 ? 9.446 0.784 -7.536 1.00 92.69 90 ARG A C 1
ATOM 713 O O . ARG A 1 90 ? 9.808 1.361 -8.554 1.00 92.69 90 ARG A O 1
ATOM 720 N N . ILE A 1 91 ? 10.249 0.496 -6.520 1.00 87.44 91 ILE A N 1
ATOM 721 C CA . ILE A 1 91 ? 11.670 0.824 -6.481 1.00 87.44 91 ILE A CA 1
ATOM 722 C C . ILE A 1 91 ? 12.472 -0.420 -6.862 1.00 87.44 91 ILE A C 1
ATOM 724 O O . ILE A 1 91 ? 12.323 -1.464 -6.225 1.00 87.44 91 ILE A O 1
ATOM 728 N N . VAL A 1 92 ? 13.326 -0.274 -7.877 1.00 74.31 92 VAL A N 1
ATOM 729 C CA . VAL A 1 92 ? 14.238 -1.317 -8.382 1.00 74.31 92 VAL A CA 1
ATOM 730 C C . VAL A 1 92 ? 15.565 -1.293 -7.607 1.00 74.31 92 VAL A C 1
ATOM 732 O O . VAL A 1 92 ? 16.245 -2.305 -7.491 1.00 74.31 92 VAL A O 1
ATOM 735 N N . SER A 1 93 ? 15.937 -0.153 -7.015 1.00 66.25 93 SER A N 1
ATOM 736 C CA . SER A 1 93 ? 17.164 -0.013 -6.226 1.00 66.25 93 SER A CA 1
ATOM 737 C C . SER A 1 93 ? 17.018 1.024 -5.110 1.00 66.25 93 SER A C 1
ATOM 739 O O . SER A 1 93 ? 16.430 2.080 -5.322 1.00 66.25 93 SER A O 1
ATOM 741 N N . ASP A 1 94 ? 17.613 0.782 -3.934 1.00 59.88 94 ASP A N 1
ATOM 742 C CA . ASP A 1 94 ? 17.603 1.713 -2.785 1.00 59.88 94 ASP A CA 1
ATOM 743 C C . ASP A 1 94 ? 18.098 3.137 -3.147 1.00 59.88 94 ASP A C 1
ATOM 745 O O . ASP A 1 94 ? 17.769 4.112 -2.466 1.00 59.88 94 ASP A O 1
ATOM 749 N N . PHE A 1 95 ? 18.847 3.278 -4.247 1.00 59.97 95 PHE A N 1
ATOM 750 C CA . PHE A 1 95 ? 19.268 4.565 -4.809 1.00 59.97 95 PHE A CA 1
ATOM 751 C C . PHE A 1 95 ? 18.101 5.420 -5.341 1.00 59.97 95 PHE A C 1
ATOM 753 O O . PHE A 1 95 ? 18.147 6.646 -5.221 1.00 59.97 95 PHE A O 1
ATOM 760 N N . ASP A 1 96 ? 17.027 4.813 -5.851 1.00 58.75 96 ASP A N 1
ATOM 761 C CA . ASP A 1 96 ? 15.875 5.542 -6.401 1.00 58.75 96 ASP A CA 1
ATOM 762 C C . ASP A 1 96 ? 15.046 6.224 -5.292 1.00 58.75 96 ASP A C 1
ATOM 764 O O . ASP A 1 96 ? 14.384 7.240 -5.525 1.00 58.75 96 ASP A O 1
ATOM 768 N N . GLU A 1 97 ? 15.133 5.732 -4.046 1.00 59.41 97 GLU A N 1
ATOM 769 C CA . GLU A 1 97 ? 14.494 6.364 -2.881 1.00 59.41 97 GLU A CA 1
ATOM 770 C C . GLU A 1 97 ? 15.115 7.736 -2.549 1.00 59.41 97 GLU A C 1
ATOM 772 O O . GLU A 1 97 ? 14.441 8.623 -2.012 1.00 59.41 97 GLU A O 1
ATOM 777 N N . ALA A 1 98 ? 16.405 7.928 -2.847 1.00 57.41 98 ALA A N 1
ATOM 778 C CA . ALA A 1 98 ? 17.092 9.200 -2.633 1.00 57.41 98 ALA A CA 1
ATOM 779 C C . ALA A 1 98 ? 16.668 10.249 -3.674 1.00 57.41 98 ALA A C 1
ATOM 781 O O . ALA A 1 98 ? 16.438 11.406 -3.324 1.00 57.41 98 ALA A O 1
ATOM 782 N N . ILE A 1 99 ? 16.476 9.836 -4.930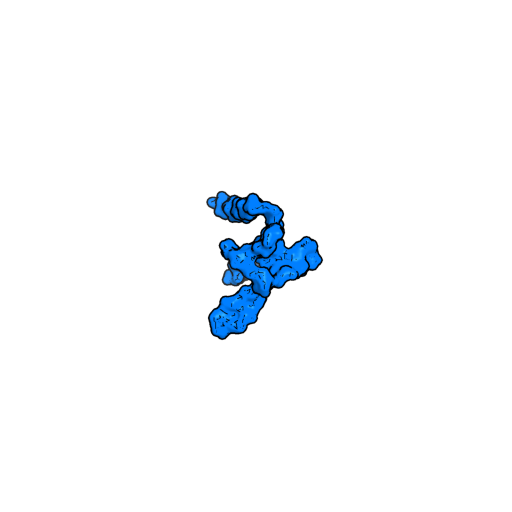 1.00 56.44 99 ILE A N 1
ATOM 783 C CA . ILE A 1 99 ? 16.081 10.726 -6.032 1.00 56.44 99 ILE A CA 1
ATOM 784 C C . ILE A 1 99 ? 14.659 11.270 -5.813 1.00 56.44 99 ILE A C 1
ATOM 786 O O . ILE A 1 99 ? 14.437 12.474 -5.924 1.00 56.44 99 ILE A O 1
ATOM 790 N N . GLY A 1 100 ? 13.714 10.424 -5.382 1.00 55.28 100 GLY A N 1
ATOM 791 C CA . GLY A 1 100 ? 12.335 10.850 -5.094 1.00 55.28 100 GLY A CA 1
ATOM 792 C C . GLY A 1 100 ? 12.179 11.810 -3.901 1.00 55.28 100 GLY A C 1
ATOM 793 O O . GLY A 1 100 ? 11.106 12.393 -3.716 1.00 55.28 100 GLY A O 1
ATOM 794 N N . ARG A 1 101 ? 13.221 11.977 -3.071 1.00 53.31 101 ARG A N 1
ATOM 795 C CA . ARG A 1 101 ? 13.262 12.988 -2.000 1.00 53.31 101 ARG A CA 1
ATOM 796 C C . ARG A 1 101 ? 13.784 14.338 -2.488 1.00 53.31 101 ARG A C 1
ATOM 798 O O . ARG A 1 101 ? 13.216 15.351 -2.090 1.00 53.31 101 ARG A O 1
ATOM 805 N N . HIS A 1 102 ? 14.784 14.355 -3.370 1.00 49.06 102 HIS A N 1
ATOM 806 C CA . HIS A 1 102 ? 15.358 15.600 -3.892 1.00 49.06 102 HIS A CA 1
ATOM 807 C C . HIS A 1 102 ? 14.366 16.402 -4.746 1.00 49.06 102 HIS A C 1
ATOM 809 O O . HIS A 1 102 ? 14.273 17.616 -4.596 1.00 49.06 102 HIS A O 1
ATOM 815 N N . GLU A 1 103 ? 13.519 15.734 -5.535 1.00 49.16 103 GLU A N 1
ATOM 816 C CA . GLU A 1 103 ? 12.515 16.423 -6.363 1.00 49.16 103 GLU A CA 1
ATOM 817 C C . GLU A 1 103 ? 11.458 17.188 -5.530 1.00 49.16 103 GLU A C 1
ATOM 819 O O . GLU A 1 103 ? 10.850 18.144 -6.006 1.00 49.16 103 GLU A O 1
ATOM 824 N N . LYS A 1 104 ? 11.251 16.815 -4.255 1.00 49.66 104 LYS A N 1
ATOM 825 C CA . LYS A 1 104 ? 10.314 17.504 -3.346 1.00 49.66 104 LYS A CA 1
ATOM 826 C C . LYS A 1 104 ? 10.928 18.695 -2.607 1.00 49.66 104 LYS A C 1
ATOM 828 O O . LYS A 1 104 ? 10.172 19.533 -2.118 1.00 49.66 104 LYS A O 1
ATOM 833 N N . GLU A 1 105 ? 12.253 18.776 -2.501 1.00 51.28 105 GLU A N 1
ATOM 834 C CA . GLU A 1 105 ? 12.928 19.908 -1.852 1.00 51.28 105 GLU A CA 1
ATOM 835 C C . GLU A 1 105 ? 13.097 21.096 -2.811 1.00 51.28 105 GLU A C 1
ATOM 837 O O . GLU A 1 105 ? 12.884 22.236 -2.397 1.00 51.28 105 GLU A O 1
ATOM 842 N N . ASP A 1 106 ? 13.338 20.847 -4.101 1.00 48.97 106 ASP A N 1
ATOM 843 C CA . ASP A 1 106 ? 13.584 21.918 -5.078 1.00 48.97 106 ASP A CA 1
ATOM 844 C C . ASP A 1 106 ? 12.336 22.757 -5.418 1.00 48.97 106 ASP A C 1
ATOM 846 O O . ASP A 1 106 ? 12.449 23.928 -5.778 1.00 48.97 106 ASP A O 1
ATOM 850 N N . VAL A 1 107 ? 11.124 22.217 -5.239 1.00 51.53 107 VAL A N 1
ATOM 851 C CA . VAL A 1 107 ? 9.869 22.963 -5.483 1.00 51.53 107 VAL A CA 1
ATOM 852 C C . VAL A 1 107 ? 9.562 23.968 -4.361 1.00 51.53 107 VAL A C 1
ATOM 854 O O . VAL A 1 107 ? 8.863 24.953 -4.589 1.00 51.53 107 VAL A O 1
ATOM 857 N N . ASN A 1 108 ? 10.106 23.773 -3.156 1.00 48.84 108 ASN A N 1
ATOM 858 C CA . ASN A 1 108 ? 9.831 24.640 -2.004 1.00 48.84 108 ASN A CA 1
ATOM 859 C C . ASN A 1 108 ? 10.818 25.811 -1.849 1.00 48.84 108 ASN A C 1
ATOM 861 O O . ASN A 1 108 ? 10.669 26.588 -0.908 1.00 48.84 108 ASN A O 1
ATOM 865 N N . ASN A 1 109 ? 11.803 25.959 -2.744 1.00 46.34 109 ASN A N 1
ATOM 866 C CA . ASN A 1 109 ? 12.846 26.989 -2.645 1.00 46.34 109 ASN A CA 1
ATOM 867 C C . ASN A 1 109 ? 12.774 28.063 -3.750 1.00 46.34 109 ASN A C 1
ATOM 869 O O . ASN A 1 109 ? 13.766 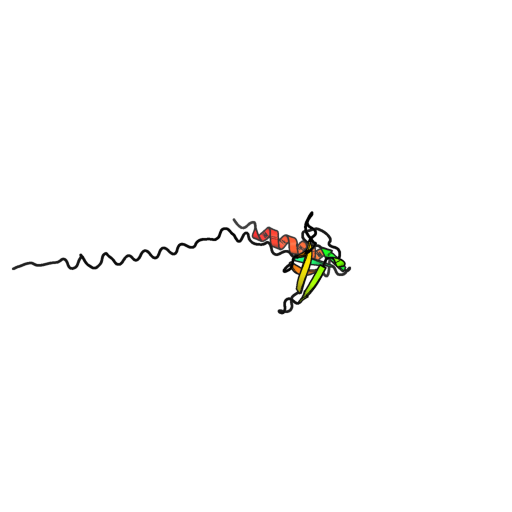28.720 -4.058 1.00 46.34 109 ASN A O 1
ATOM 873 N N . ILE A 1 110 ? 11.598 28.242 -4.358 1.00 50.69 110 ILE A N 1
ATOM 874 C CA . ILE A 1 110 ? 11.315 29.330 -5.302 1.00 50.69 110 ILE A CA 1
ATOM 875 C C . ILE A 1 110 ? 10.262 30.247 -4.667 1.00 50.69 110 ILE A C 1
ATOM 877 O O . ILE A 1 110 ? 9.090 30.188 -5.027 1.00 50.69 110 ILE A O 1
ATOM 881 N N . ASN A 1 111 ? 10.663 31.044 -3.674 1.00 39.12 111 ASN A N 1
ATOM 882 C CA . ASN A 1 111 ? 9.927 32.221 -3.193 1.00 39.12 111 ASN A CA 1
ATOM 883 C C . ASN A 1 111 ? 10.902 33.258 -2.638 1.00 39.12 111 ASN A C 1
ATOM 885 O O . ASN A 1 111 ? 11.689 32.891 -1.739 1.00 39.12 111 ASN A O 1
#

Radius of gyration: 28.72 Å; chains: 1; bounding box: 52×89×52 Å

Secondary structure (DSSP, 8-state):
--------TTTTTS------------TT-------EEEEETTS-EEETTEEE-GGGEEEEE-SSS-EEEEEEE--TTS--EEEEEEEEEEESSTTHHHHHHHHHHHGGG--

Foldseek 3Di:
DDDDDDDPVPPPPPPPPPPPPPPPPPPPCPPPPQWEWEQEPVRWIDTPNDTDDPVQKDWDDPVPPFIWIWGWDDDPPDDIDTDTRHGYDYDDDPVVVVVVVVVVVVVVPDD

pLDDT: mean 74.17, std 20.43, range [37.91, 96.75]

Sequence (111 aa):
MNKYLMPISAIITFLFLNTACTTTIRSGDSPKFQETLFVFEDGRMKLNSRYVDSKDVVIYSDGRGGEKAAVKVRVPLHADFYRNSIIVNRIVSDFDEAIGRHEKEDVNNIN